Protein AF-V4BTW6-F1 (afdb_monomer)

Organism: Lottia gigantea (NCBI:txid225164)

InterPro domains:
  IPR000884 Thrombospondin type-1 (TSP1) repeat [PF00090] (1-47)
  IPR000884 Thrombospondin type-1 (TSP1) repeat [PS50092] (1-48)
  IPR000884 Thrombospondin type-1 (TSP1) repeat [SM00209] (1-48)
  IPR036383 Thrombospondin type-1 repeat superfamily [G3DSA:2.20.100.10] (1-55)
  IPR036383 Thrombospondin type-1 repeat superfamily [SSF82895] (1-47)
  IPR052065 Complement and asymmetry regulator [PTHR22906] (1-49)

Foldseek 3Di:
DDDWDDFPDQAQWTKIKDKDDFPADDPPHDGDDDIDMDMDIDRDHHDDPPPPPPPPPPPDDDPQPQPQPFDADPNDTDGDGDRDDD

Nearest PDB structures (foldseek):
  7r84-assembly3_C  TM=7.210E-01  e=4.123E-03  Mus musculus
  3vdj-assembly1_A  TM=5.549E-01  e=6.793E-02  Plasmodium falciparum 3D7

pLDDT: mean 73.96, std 17.47, range [45.94, 96.38]

Radius of gyration: 26.69 Å; Cα contacts (8 Å, |Δi|>4): 114; chains: 1; bounding box: 40×25×87 Å

Mean predicted aligned error: 16.19 Å

Structure (mmCIF, N/CA/C/O backbone):
data_AF-V4BTW6-F1
#
_entry.id   AF-V4BTW6-F1
#
loop_
_atom_site.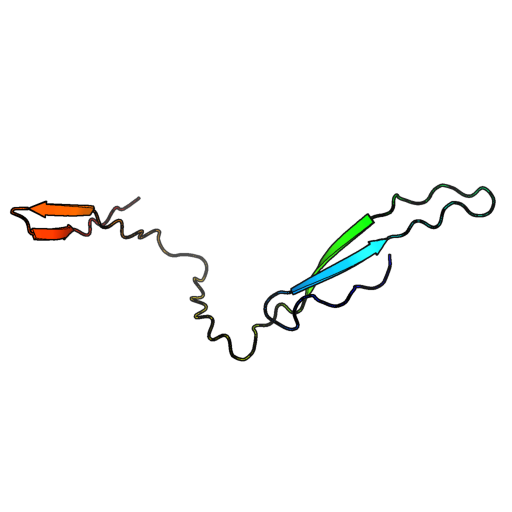group_PDB
_atom_site.id
_atom_site.type_symbol
_atom_site.label_atom_id
_atom_site.label_alt_id
_atom_site.label_comp_id
_atom_site.label_asym_id
_atom_site.label_entity_id
_atom_site.label_seq_id
_atom_site.pdbx_PDB_ins_code
_atom_site.Cartn_x
_atom_site.Cartn_y
_atom_site.Cartn_z
_atom_site.occupancy
_atom_site.B_iso_or_equiv
_atom_site.auth_seq_id
_atom_site.auth_comp_id
_atom_site.auth_asym_id
_atom_site.auth_atom_id
_atom_site.pdbx_PDB_model_num
ATOM 1 N N . TRP A 1 1 ? 6.745 1.696 -15.479 1.00 84.62 1 TRP A N 1
ATOM 2 C CA . TRP A 1 1 ? 6.023 1.284 -14.261 1.00 84.62 1 TRP A CA 1
ATOM 3 C C . TRP A 1 1 ? 4.801 0.507 -14.700 1.00 84.62 1 TRP A C 1
ATOM 5 O O . TRP A 1 1 ? 4.171 0.935 -15.657 1.00 84.62 1 TRP A O 1
ATOM 15 N N . SER A 1 2 ? 4.516 -0.620 -14.058 1.00 87.88 2 SER A N 1
ATOM 16 C CA . SER A 1 2 ? 3.250 -1.335 -14.160 1.00 87.88 2 SER A CA 1
ATOM 17 C C . SER A 1 2 ? 2.155 -0.564 -13.426 1.00 87.88 2 SER A C 1
ATOM 19 O O . SER A 1 2 ? 2.436 0.351 -12.638 1.00 87.88 2 SER A O 1
ATOM 21 N N . ASP A 1 3 ? 0.909 -0.929 -13.707 1.00 93.12 3 ASP A N 1
ATOM 22 C CA . ASP A 1 3 ? -0.232 -0.434 -12.951 1.00 93.12 3 ASP A CA 1
ATOM 23 C C . ASP A 1 3 ? -0.125 -0.831 -11.476 1.00 93.12 3 ASP A C 1
ATOM 25 O O . ASP A 1 3 ? 0.557 -1.792 -11.102 1.00 93.12 3 ASP A O 1
ATOM 29 N N . TRP A 1 4 ? -0.800 -0.067 -10.620 1.00 93.88 4 TRP A N 1
ATOM 30 C CA . TRP A 1 4 ? -0.904 -0.422 -9.212 1.00 93.88 4 TRP A CA 1
ATOM 31 C C . TRP A 1 4 ? -1.570 -1.786 -9.062 1.00 93.88 4 TRP A C 1
ATOM 33 O O . TRP A 1 4 ? -2.646 -2.029 -9.607 1.00 93.88 4 TRP A O 1
ATOM 43 N N . GLY A 1 5 ? -0.920 -2.668 -8.303 1.00 93.12 5 GLY A N 1
ATOM 44 C CA . GLY A 1 5 ? -1.507 -3.940 -7.918 1.00 93.12 5 GLY A CA 1
ATOM 45 C C . GLY A 1 5 ? -2.755 -3.749 -7.059 1.00 93.12 5 GLY A C 1
ATOM 46 O O . GLY A 1 5 ? -3.057 -2.660 -6.570 1.00 93.12 5 GLY A O 1
ATOM 47 N N . THR A 1 6 ? -3.478 -4.840 -6.832 1.00 93.94 6 THR A N 1
ATOM 48 C CA . THR A 1 6 ? -4.634 -4.841 -5.933 1.00 93.94 6 THR A CA 1
ATOM 49 C C . THR A 1 6 ? -4.239 -4.373 -4.536 1.00 93.94 6 THR A C 1
ATOM 51 O O . THR A 1 6 ? -3.244 -4.838 -3.975 1.00 93.94 6 THR A O 1
ATOM 54 N N . CYS A 1 7 ? -5.044 -3.481 -3.960 1.00 95.44 7 CYS A N 1
ATOM 55 C CA . CYS A 1 7 ? -4.866 -3.057 -2.578 1.00 95.44 7 CYS A CA 1
ATOM 56 C C . CYS A 1 7 ? -5.000 -4.255 -1.631 1.00 95.44 7 CYS A C 1
ATOM 58 O O . CYS A 1 7 ? -5.932 -5.047 -1.767 1.00 95.44 7 CYS A O 1
ATOM 60 N N . SER A 1 8 ? -4.094 -4.368 -0.657 1.00 94.38 8 SER A N 1
ATOM 61 C CA . SER A 1 8 ? -4.106 -5.465 0.318 1.00 94.38 8 SER A CA 1
ATOM 62 C C . SER A 1 8 ? -5.372 -5.505 1.175 1.00 94.38 8 SER A C 1
ATOM 64 O O . SER A 1 8 ? -5.785 -6.577 1.610 1.00 94.38 8 SER A O 1
ATOM 66 N N . LEU A 1 9 ? -5.986 -4.343 1.412 1.00 90.75 9 LEU A N 1
ATOM 67 C CA . LEU A 1 9 ? -7.206 -4.198 2.195 1.00 90.75 9 LEU A CA 1
ATOM 68 C C . LEU A 1 9 ? -8.245 -3.415 1.406 1.00 90.75 9 LEU A C 1
ATOM 70 O O . LEU A 1 9 ? -7.919 -2.462 0.704 1.00 90.75 9 LEU A O 1
ATOM 74 N N . THR A 1 10 ? -9.515 -3.764 1.571 1.00 91.94 10 THR A N 1
ATOM 75 C CA . THR A 1 10 ? -10.633 -3.007 0.995 1.00 91.94 10 THR A CA 1
ATOM 76 C C . THR A 1 10 ? -11.006 -1.783 1.828 1.00 91.94 10 THR A C 1
ATOM 78 O O . THR A 1 10 ? -11.688 -0.911 1.311 1.00 91.94 10 THR A O 1
ATOM 81 N N . CYS A 1 11 ? -10.558 -1.705 3.084 1.00 89.44 11 CYS A N 1
ATOM 82 C CA . CYS A 1 11 ? -10.768 -0.604 4.025 1.00 89.44 11 CYS A CA 1
ATOM 83 C C . CYS A 1 11 ? -9.693 -0.657 5.128 1.00 89.44 11 CYS A C 1
ATOM 85 O O . CYS A 1 11 ? -9.050 -1.686 5.321 1.00 89.44 11 CYS A O 1
ATOM 87 N N . GLY A 1 12 ? -9.506 0.424 5.882 1.00 88.38 12 GLY A N 1
ATOM 88 C CA . GLY A 1 12 ? -8.621 0.436 7.048 1.00 88.38 12 GLY A CA 1
ATOM 89 C C . GLY A 1 12 ? -7.133 0.575 6.720 1.00 88.38 12 GLY A C 1
ATOM 90 O O . GLY A 1 12 ? -6.313 -0.019 7.411 1.00 88.38 12 GLY A O 1
ATOM 91 N N . ASN A 1 13 ? -6.787 1.385 5.713 1.00 92.06 13 ASN A N 1
ATOM 92 C CA . ASN A 1 13 ? -5.406 1.721 5.341 1.00 92.06 13 ASN A CA 1
ATOM 93 C C . ASN A 1 13 ? -4.600 0.510 4.837 1.00 92.06 13 ASN A C 1
ATOM 95 O O . ASN A 1 13 ? -3.642 0.061 5.466 1.00 92.06 13 ASN A O 1
ATOM 99 N N . GLY A 1 14 ? -5.006 -0.006 3.678 1.00 93.25 14 GLY A N 1
ATOM 100 C CA . GLY A 1 14 ? -4.256 -1.015 2.936 1.00 93.25 14 GLY A CA 1
ATOM 101 C C . GLY A 1 14 ? -3.038 -0.447 2.212 1.00 93.25 14 GLY A C 1
ATOM 102 O O . GLY A 1 14 ? -2.797 0.760 2.184 1.00 93.25 14 GLY A O 1
ATOM 103 N N . THR A 1 15 ? -2.292 -1.341 1.571 1.00 96.06 15 THR A N 1
ATOM 104 C CA . THR A 1 15 ? -1.094 -1.014 0.795 1.00 96.06 15 THR A CA 1
ATOM 105 C C . THR A 1 15 ? -1.186 -1.676 -0.570 1.00 96.06 15 THR A C 1
ATOM 107 O O . THR A 1 15 ? -1.582 -2.836 -0.680 1.00 96.06 15 THR A O 1
ATOM 110 N N . GLN A 1 16 ? -0.809 -0.944 -1.611 1.00 96.38 16 GLN A N 1
ATOM 111 C CA . GLN A 1 16 ? -0.672 -1.459 -2.969 1.00 96.38 16 GLN A CA 1
ATOM 112 C C . GLN A 1 16 ? 0.752 -1.239 -3.459 1.00 96.38 16 GLN A C 1
ATOM 114 O O . GLN A 1 16 ? 1.426 -0.290 -3.054 1.00 96.38 16 GLN A O 1
ATOM 119 N N . VAL A 1 17 ? 1.204 -2.136 -4.328 1.00 95.19 17 VAL A N 1
ATOM 120 C CA . VAL A 1 17 ? 2.567 -2.143 -4.856 1.00 95.19 17 VAL A CA 1
ATOM 121 C C . VAL A 1 17 ? 2.502 -2.099 -6.374 1.00 95.19 17 VAL A C 1
ATOM 123 O O . VAL A 1 17 ? 1.666 -2.771 -6.977 1.00 95.19 17 VAL A O 1
ATOM 126 N N . ARG A 1 18 ? 3.388 -1.319 -6.988 1.00 95.00 18 ARG A N 1
ATOM 127 C CA . ARG A 1 18 ? 3.664 -1.369 -8.426 1.00 95.00 18 ARG A CA 1
ATOM 128 C C . ARG A 1 18 ? 5.141 -1.612 -8.665 1.00 95.00 18 ARG A C 1
ATOM 130 O O . ARG A 1 18 ? 5.986 -1.287 -7.830 1.00 95.00 18 ARG A O 1
ATOM 137 N N . THR A 1 19 ? 5.461 -2.162 -9.823 1.00 92.06 19 THR A N 1
ATOM 138 C CA . THR A 1 19 ? 6.834 -2.491 -10.204 1.00 92.06 19 THR A CA 1
ATOM 139 C C . THR A 1 19 ? 7.243 -1.726 -11.451 1.00 92.06 19 THR A C 1
ATOM 141 O O . THR A 1 19 ? 6.447 -1.426 -12.332 1.00 92.06 19 THR A O 1
ATOM 144 N N . ARG A 1 20 ? 8.511 -1.363 -11.559 1.00 90.12 20 ARG A N 1
ATOM 145 C CA . ARG A 1 20 ? 9.118 -0.890 -12.796 1.00 90.12 20 ARG A CA 1
ATOM 146 C C . ARG A 1 20 ? 10.005 -2.003 -13.295 1.00 90.12 20 ARG A C 1
ATOM 148 O O . ARG A 1 20 ? 11.002 -2.308 -12.651 1.00 90.12 20 ARG A O 1
ATOM 155 N N . THR A 1 21 ? 9.650 -2.584 -14.427 1.00 85.38 21 THR A N 1
ATOM 156 C CA . THR A 1 21 ? 10.570 -3.409 -15.200 1.00 85.38 21 THR A CA 1
ATOM 157 C C . THR A 1 21 ? 11.333 -2.514 -16.170 1.00 85.38 21 THR A C 1
ATOM 159 O O . THR A 1 21 ? 10.800 -1.524 -16.676 1.00 85.38 21 THR A O 1
ATOM 162 N N . CYS A 1 22 ? 12.610 -2.830 -16.352 1.00 83.69 22 CYS A N 1
ATOM 163 C CA . CYS A 1 22 ? 13.466 -2.248 -17.372 1.00 83.69 22 CYS A CA 1
ATOM 164 C C . CYS A 1 22 ? 13.631 -3.328 -18.433 1.00 83.69 22 CYS A C 1
ATOM 166 O O . CYS A 1 22 ? 14.390 -4.277 -18.242 1.00 83.69 22 CYS A O 1
ATOM 168 N N . ASP A 1 23 ? 12.850 -3.221 -19.505 1.00 78.31 23 ASP A N 1
ATOM 169 C CA . ASP A 1 23 ? 13.096 -4.009 -20.704 1.00 78.31 23 ASP A CA 1
ATOM 170 C C . ASP A 1 23 ? 14.240 -3.321 -21.444 1.00 78.31 23 ASP A C 1
ATOM 172 O O . ASP A 1 23 ? 14.098 -2.201 -21.937 1.00 78.31 23 ASP A O 1
ATOM 176 N N . GLY A 1 24 ? 15.413 -3.953 -21.339 1.00 73.00 24 GLY A N 1
ATOM 177 C CA . GLY A 1 24 ? 16.723 -3.394 -21.657 1.00 73.00 24 GLY A CA 1
ATOM 178 C C . GLY A 1 24 ? 16.896 -2.899 -23.099 1.00 73.00 24 GLY A C 1
ATOM 179 O O . GLY A 1 24 ? 15.980 -2.949 -23.920 1.00 73.00 24 GLY A O 1
ATOM 180 N N . PRO A 1 25 ? 18.093 -2.389 -23.432 1.00 71.69 25 PRO A N 1
ATOM 181 C CA . PRO A 1 25 ? 18.282 -1.572 -24.619 1.00 71.69 25 PRO A CA 1
ATOM 182 C C . PRO A 1 25 ? 18.032 -2.353 -25.908 1.00 71.69 25 PRO A C 1
ATOM 184 O O . PRO A 1 25 ? 18.816 -3.208 -26.320 1.00 71.69 25 PRO A O 1
ATOM 187 N N . HIS A 1 26 ? 16.954 -2.000 -26.598 1.00 80.38 26 HIS A N 1
ATOM 188 C CA . HIS A 1 26 ? 16.694 -2.501 -27.937 1.00 80.38 26 HIS A CA 1
ATOM 189 C C . HIS A 1 26 ? 17.614 -1.798 -28.948 1.00 80.38 26 HIS A C 1
ATOM 191 O O . HIS A 1 26 ? 17.805 -0.583 -28.890 1.00 80.38 26 HIS A O 1
ATOM 197 N N . PHE A 1 27 ? 18.192 -2.569 -29.876 1.00 84.81 27 PHE A N 1
ATOM 198 C CA . PHE A 1 27 ? 19.004 -2.078 -31.004 1.00 84.81 27 PHE A CA 1
ATOM 199 C C . PHE A 1 27 ? 20.206 -1.188 -30.626 1.00 84.81 27 PHE A C 1
ATOM 201 O O . PHE A 1 27 ? 20.525 -0.239 -31.337 1.00 84.81 27 PHE A O 1
ATOM 208 N N . GLY A 1 28 ? 20.889 -1.485 -29.515 1.00 84.69 28 GLY A N 1
ATOM 209 C CA . GLY A 1 28 ? 22.052 -0.699 -29.074 1.00 84.69 28 GLY A CA 1
ATOM 210 C C . GLY A 1 28 ? 21.689 0.629 -28.399 1.00 84.69 28 GLY A C 1
ATOM 211 O O . GLY A 1 28 ? 22.515 1.540 -28.348 1.00 84.69 28 GLY A O 1
ATOM 212 N N . GLY A 1 29 ? 20.455 0.753 -27.896 1.00 79.62 29 GLY A N 1
ATOM 213 C CA . GLY A 1 29 ? 20.023 1.872 -27.059 1.00 79.62 29 GLY A CA 1
ATOM 214 C C . GLY A 1 29 ? 20.769 1.966 -25.718 1.00 79.62 29 GLY A C 1
ATOM 215 O O . GLY A 1 29 ? 21.597 1.126 -25.373 1.00 79.62 29 GLY A O 1
ATOM 216 N N . LYS A 1 30 ? 20.467 3.007 -24.935 1.00 81.00 30 LYS A N 1
ATOM 217 C CA . LYS A 1 30 ? 21.007 3.160 -23.574 1.00 81.00 30 LYS A CA 1
ATOM 218 C C . LYS A 1 30 ? 20.260 2.270 -22.581 1.00 81.00 30 LYS A C 1
ATOM 220 O O . LYS A 1 30 ? 19.057 2.064 -22.732 1.00 81.00 30 LYS A O 1
ATOM 225 N N . GLU A 1 31 ? 20.971 1.787 -21.562 1.00 79.88 31 GLU A N 1
ATOM 226 C CA . GLU A 1 31 ? 20.361 1.082 -20.431 1.00 79.88 31 GLU A CA 1
ATOM 227 C C . GLU A 1 31 ? 19.283 1.953 -19.770 1.00 79.88 31 GLU A C 1
ATOM 229 O O . GLU A 1 31 ? 19.477 3.156 -19.565 1.00 79.88 31 GLU A O 1
ATOM 234 N N . CYS A 1 32 ? 18.131 1.346 -19.474 1.00 82.94 32 CYS A N 1
ATOM 235 C CA . CYS A 1 32 ? 17.083 1.985 -18.690 1.00 82.94 32 CYS A CA 1
ATOM 236 C C . CYS A 1 32 ? 17.431 1.978 -17.200 1.00 82.94 32 CYS A C 1
ATOM 238 O O . CYS A 1 32 ? 18.287 1.221 -16.740 1.00 82.94 32 CYS A O 1
ATOM 240 N N . ASP A 1 33 ? 16.740 2.827 -16.440 1.00 82.25 33 ASP A N 1
ATOM 241 C CA . ASP A 1 33 ? 16.870 2.841 -14.988 1.00 82.25 33 ASP A CA 1
ATOM 242 C C . ASP A 1 33 ? 16.658 1.440 -14.393 1.00 82.25 33 ASP A C 1
ATOM 244 O O . ASP A 1 33 ? 15.804 0.690 -14.881 1.00 82.25 33 ASP A O 1
ATOM 248 N N . PRO A 1 34 ? 17.339 1.107 -13.283 1.00 82.06 34 PRO A N 1
ATOM 249 C CA . PRO A 1 34 ? 17.200 -0.195 -12.657 1.00 82.06 34 PRO A CA 1
ATOM 250 C C . PRO A 1 34 ? 15.736 -0.504 -12.312 1.00 82.06 34 PRO A C 1
ATOM 252 O O . PRO A 1 34 ? 14.959 0.405 -11.962 1.00 82.06 34 PRO A O 1
ATOM 255 N N . PRO A 1 35 ? 15.340 -1.786 -12.388 1.00 85.44 35 PRO A N 1
ATOM 256 C CA . PRO A 1 35 ? 14.015 -2.196 -11.968 1.00 85.44 35 PRO A CA 1
ATOM 257 C C . PRO A 1 35 ? 13.786 -1.818 -10.502 1.00 85.44 35 PRO A C 1
ATOM 259 O O . PRO A 1 35 ? 14.709 -1.802 -9.689 1.00 85.44 35 PRO A O 1
ATOM 262 N N . GLY A 1 36 ? 12.545 -1.479 -10.170 1.00 89.44 36 GLY A N 1
ATOM 263 C CA . GLY A 1 36 ? 12.193 -0.982 -8.843 1.00 89.44 36 GLY A CA 1
ATOM 264 C C . GLY A 1 36 ? 10.791 -1.395 -8.431 1.00 89.44 36 GLY A C 1
ATOM 265 O O . GLY A 1 36 ? 9.963 -1.751 -9.265 1.00 89.44 36 GLY A O 1
ATOM 266 N N . SER A 1 37 ? 10.522 -1.337 -7.135 1.00 92.06 37 SER A N 1
ATOM 267 C CA . SER A 1 37 ? 9.190 -1.529 -6.566 1.00 92.06 37 SER A CA 1
ATOM 268 C C . SER A 1 37 ? 8.810 -0.301 -5.761 1.00 92.06 37 SER A C 1
ATOM 270 O O . SER A 1 37 ? 9.619 0.201 -4.983 1.00 92.06 37 SER A O 1
ATOM 272 N N . GLU A 1 38 ? 7.579 0.154 -5.924 1.00 94.19 38 GLU A N 1
ATOM 273 C CA . GLU A 1 38 ? 7.028 1.284 -5.191 1.00 94.19 38 GLU A CA 1
ATOM 274 C C . GLU A 1 38 ? 5.768 0.833 -4.463 1.00 94.19 38 GLU A C 1
ATO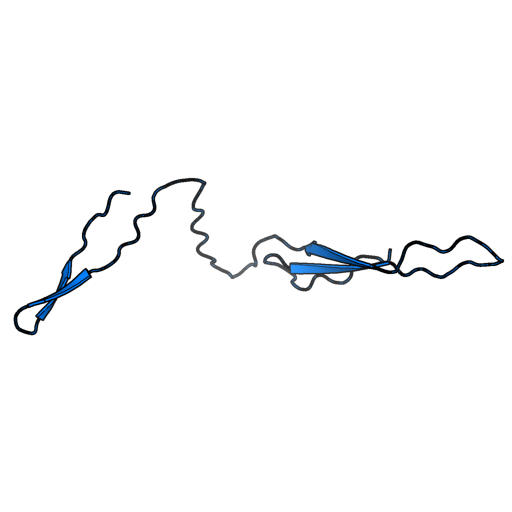M 276 O O . GLU A 1 38 ? 4.931 0.134 -5.036 1.00 94.19 38 GLU A O 1
ATOM 281 N N . SER A 1 39 ? 5.639 1.225 -3.198 1.00 94.81 39 SER A N 1
ATOM 282 C CA . SER A 1 39 ? 4.484 0.923 -2.354 1.00 94.81 39 SER A CA 1
ATOM 283 C C . SER A 1 39 ? 3.791 2.207 -1.922 1.00 94.81 39 SER A C 1
ATOM 285 O O . SER A 1 39 ? 4.461 3.131 -1.459 1.00 94.81 39 SER A O 1
ATOM 287 N N . GLN A 1 40 ? 2.461 2.239 -1.989 1.00 94.44 40 GLN A N 1
ATOM 288 C CA . GLN A 1 40 ? 1.663 3.359 -1.492 1.00 94.44 40 GLN A CA 1
ATOM 289 C C . GLN A 1 40 ? 0.440 2.886 -0.704 1.00 94.44 40 GLN A C 1
ATOM 291 O O . GLN A 1 40 ? -0.061 1.778 -0.916 1.00 94.44 40 GLN A O 1
ATOM 296 N N . ALA A 1 41 ? -0.055 3.746 0.186 1.00 94.62 41 ALA A N 1
ATOM 297 C CA . ALA A 1 41 ? -1.289 3.499 0.918 1.00 94.62 41 ALA A CA 1
ATOM 298 C C . ALA A 1 41 ? -2.511 3.563 -0.017 1.00 94.62 41 ALA A C 1
ATOM 300 O O . ALA A 1 41 ? -2.566 4.362 -0.953 1.00 94.62 41 ALA A O 1
ATOM 301 N N . CYS A 1 42 ? -3.503 2.722 0.250 1.00 94.81 42 CYS A N 1
ATOM 302 C CA . CYS A 1 42 ? -4.771 2.652 -0.468 1.00 94.81 42 CYS A CA 1
ATOM 303 C C . CYS A 1 42 ? -5.903 2.299 0.501 1.00 94.81 42 CYS A C 1
ATOM 305 O O . CYS A 1 42 ? -5.668 1.770 1.584 1.00 94.81 42 CYS A O 1
ATOM 307 N N . ASN A 1 43 ? -7.148 2.617 0.139 1.00 93.06 43 ASN A N 1
ATOM 308 C CA . ASN A 1 43 ? -8.324 2.319 0.966 1.00 93.06 43 ASN A CA 1
ATOM 309 C C . ASN A 1 43 ? -8.177 2.777 2.432 1.00 93.06 43 ASN A C 1
ATOM 311 O O . ASN A 1 43 ? -8.452 2.044 3.379 1.00 93.06 43 ASN A O 1
ATOM 315 N N . THR A 1 44 ? -7.744 4.027 2.610 1.00 90.56 44 THR A N 1
ATOM 316 C CA . THR A 1 44 ? -7.529 4.692 3.909 1.00 90.56 44 THR A CA 1
ATOM 317 C C . THR A 1 44 ? -8.822 4.965 4.682 1.00 90.56 44 THR A C 1
ATOM 319 O O . THR A 1 44 ? -8.780 5.385 5.836 1.00 90.56 44 THR A O 1
ATOM 322 N N . HIS A 1 45 ? -9.980 4.730 4.063 1.00 88.50 45 HIS A N 1
ATOM 323 C CA . HIS A 1 45 ? -11.273 4.908 4.702 1.00 88.50 45 HIS A CA 1
ATOM 324 C C . HIS A 1 45 ? -11.497 3.842 5.793 1.00 88.50 45 HIS A C 1
ATOM 326 O O . HIS A 1 45 ? -11.085 2.693 5.620 1.00 88.50 45 HIS A O 1
ATOM 332 N N . PRO A 1 46 ? -12.154 4.184 6.915 1.00 85.88 46 PRO A N 1
ATOM 333 C CA . PRO A 1 46 ? -12.444 3.227 7.980 1.00 85.88 46 PRO A CA 1
ATOM 334 C C . PRO A 1 46 ? -13.311 2.055 7.505 1.00 85.88 46 PRO A C 1
ATOM 336 O O . PRO A 1 46 ? -14.190 2.224 6.658 1.00 85.88 46 PRO A O 1
ATOM 339 N N . CYS A 1 47 ? -13.109 0.876 8.093 1.00 88.38 47 CYS A N 1
ATOM 340 C CA . CYS A 1 47 ? -13.938 -0.288 7.801 1.00 88.38 47 CYS A CA 1
ATOM 341 C C . CYS A 1 47 ? -15.332 -0.183 8.445 1.00 88.38 47 CYS A C 1
ATOM 343 O O . CYS A 1 47 ? -15.446 0.154 9.631 1.00 88.38 47 CYS A O 1
ATOM 345 N N . PRO A 1 48 ? -16.408 -0.537 7.719 1.00 84.88 48 PRO A N 1
ATOM 346 C CA . PRO A 1 48 ? -17.737 -0.642 8.305 1.00 84.88 48 PRO A CA 1
ATOM 347 C C . PRO A 1 48 ? -17.761 -1.833 9.275 1.00 84.88 48 PRO A C 1
ATOM 349 O O . PRO A 1 48 ? -17.593 -2.978 8.873 1.00 84.88 48 PRO A O 1
ATOM 352 N N . GLY A 1 49 ? -17.930 -1.569 10.571 1.00 75.56 49 GLY A N 1
ATOM 353 C CA . GLY A 1 49 ? -18.010 -2.607 11.611 1.00 75.56 49 GLY A CA 1
ATOM 354 C C . GLY A 1 49 ? -16.844 -2.608 12.592 1.00 75.56 49 GLY A C 1
ATOM 355 O O . GLY A 1 49 ? -16.990 -3.084 13.718 1.00 75.56 49 GLY A O 1
ATOM 356 N N . THR A 1 50 ? -15.733 -1.955 12.255 1.00 57.50 50 THR A N 1
ATOM 357 C CA . THR A 1 50 ? -14.773 -1.584 13.282 1.00 57.50 50 THR A CA 1
ATOM 358 C C . THR A 1 50 ? -15.325 -0.360 13.996 1.00 57.50 50 THR A C 1
ATOM 360 O O . THR A 1 50 ? -15.129 0.775 13.561 1.00 57.50 50 THR A O 1
ATOM 363 N N . ARG A 1 51 ? -15.988 -0.570 15.140 1.00 58.31 51 ARG A N 1
ATOM 364 C CA . ARG A 1 51 ? -15.985 0.438 16.206 1.00 58.31 51 ARG A CA 1
ATOM 365 C C . ARG A 1 51 ? -14.549 0.559 16.714 1.00 58.31 51 ARG A C 1
ATOM 367 O O . ARG A 1 51 ? -14.254 0.228 17.858 1.00 58.31 51 ARG A O 1
ATOM 374 N N . HIS A 1 52 ? -13.632 1.008 15.860 1.00 54.72 52 HIS A N 1
ATOM 375 C CA . HIS A 1 52 ? -12.438 1.643 16.354 1.00 54.72 52 HIS A CA 1
ATOM 376 C C . HIS A 1 52 ? -12.982 2.809 17.155 1.00 54.72 52 HIS A C 1
ATOM 378 O O . HIS A 1 52 ? -13.529 3.767 16.608 1.00 54.72 52 HIS A O 1
ATOM 384 N N . ARG A 1 53 ? -12.907 2.679 18.477 1.00 55.34 53 ARG A N 1
ATOM 385 C CA . ARG A 1 53 ? -12.891 3.814 19.377 1.00 55.34 53 ARG A CA 1
ATOM 386 C C . ARG A 1 53 ? -11.637 4.589 18.980 1.00 55.34 53 ARG A C 1
ATOM 388 O O . ARG A 1 53 ? -10.601 4.471 19.620 1.00 55.34 53 ARG A O 1
ATOM 395 N N . PHE A 1 54 ? -11.716 5.299 17.855 1.00 47.50 54 PHE A N 1
ATOM 396 C CA . PHE A 1 54 ? -10.862 6.416 17.543 1.00 47.50 54 PHE A CA 1
ATOM 397 C C . PHE A 1 54 ? -11.160 7.380 18.679 1.00 47.50 54 PHE A C 1
ATOM 399 O O . PHE A 1 54 ? -12.068 8.202 18.607 1.00 47.50 54 PHE A O 1
ATOM 406 N N . ILE A 1 55 ? -10.428 7.232 19.782 1.00 54.44 55 ILE A N 1
ATOM 407 C CA . ILE A 1 55 ? -10.074 8.402 20.552 1.00 54.44 55 ILE A CA 1
ATOM 408 C C . ILE A 1 55 ? -9.229 9.178 19.551 1.00 54.44 55 ILE A C 1
ATOM 410 O O . ILE A 1 55 ? -8.036 8.937 19.394 1.00 54.44 55 ILE A O 1
ATOM 414 N N . SER A 1 56 ? -9.895 10.013 18.754 1.00 47.12 56 SER A N 1
ATOM 415 C CA . SER A 1 56 ? -9.272 11.181 18.182 1.00 47.12 56 SER A CA 1
ATOM 416 C C . SER A 1 56 ? -8.673 11.881 19.389 1.00 47.12 56 SER A C 1
ATOM 418 O O . SER A 1 56 ? -9.402 12.516 20.143 1.00 47.12 56 SER A O 1
ATOM 420 N N . PHE A 1 57 ? -7.396 11.653 19.668 1.00 45.94 57 PHE A N 1
ATOM 421 C CA . PHE A 1 57 ? -6.627 12.631 20.400 1.00 45.94 57 PHE A CA 1
ATOM 422 C C . PHE A 1 57 ? -6.350 13.684 19.338 1.00 45.94 57 PHE A C 1
ATOM 424 O O . PHE A 1 57 ? -5.471 13.461 18.498 1.00 45.94 57 PHE A O 1
ATOM 431 N N . PRO A 1 58 ? -7.154 14.768 19.272 1.00 47.56 58 PRO A N 1
ATOM 432 C CA . PRO A 1 58 ? -6.685 15.893 18.503 1.00 47.56 58 PRO A CA 1
ATOM 433 C C . PRO A 1 58 ? -5.375 16.266 19.192 1.00 47.56 58 PRO A C 1
ATOM 435 O O . PRO A 1 58 ? -5.315 16.325 20.417 1.00 47.56 58 PRO A O 1
ATOM 438 N N . SER A 1 59 ? -4.299 16.349 18.421 1.00 60.06 59 SER A N 1
ATOM 439 C CA . SER A 1 59 ? -3.205 17.284 18.676 1.00 60.06 59 SER A CA 1
ATOM 440 C C . SER A 1 59 ? -3.324 18.016 20.030 1.00 60.06 59 SER A C 1
ATOM 442 O O . SER A 1 59 ? -4.065 18.992 20.108 1.00 60.06 59 SER A O 1
ATOM 444 N N . TYR A 1 60 ? -2.594 17.527 21.046 1.00 51.47 60 TYR A N 1
ATOM 445 C CA . TYR A 1 60 ? -2.527 17.984 22.450 1.00 51.47 60 TYR A CA 1
ATOM 446 C C . TYR A 1 60 ? -3.593 17.455 23.433 1.00 51.47 60 TYR A C 1
ATOM 448 O O . TYR A 1 60 ? -4.763 17.802 23.348 1.00 51.47 60 TYR A O 1
ATOM 456 N N . ILE A 1 61 ? -3.145 16.733 24.475 1.00 50.84 61 ILE A N 1
ATOM 457 C CA . ILE A 1 61 ? -3.180 17.176 25.892 1.00 50.84 61 ILE A CA 1
ATOM 458 C C . ILE A 1 61 ? -2.672 16.027 26.787 1.00 50.84 61 ILE A C 1
ATOM 460 O O . ILE A 1 61 ? -3.334 15.016 26.988 1.00 50.84 61 ILE A O 1
ATOM 464 N N . PHE A 1 62 ? -1.466 16.256 27.310 1.00 47.38 62 PHE A N 1
ATOM 465 C CA . PHE A 1 62 ? -0.877 15.717 28.533 1.00 47.38 62 PHE A CA 1
ATOM 466 C C . PHE A 1 62 ? -0.639 14.205 28.646 1.00 47.38 62 PHE A C 1
ATOM 468 O O . PHE A 1 62 ? -1.525 13.385 28.872 1.00 47.38 62 PHE A O 1
ATOM 475 N N . THR A 1 63 ? 0.650 13.885 28.635 1.00 52.44 63 THR A N 1
ATOM 476 C CA . THR A 1 63 ? 1.309 12.765 29.309 1.00 52.44 63 THR A CA 1
ATOM 477 C C . THR A 1 63 ? 0.909 12.660 30.791 1.00 52.44 63 THR A C 1
ATOM 479 O O . THR A 1 63 ? 1.723 12.879 31.678 1.00 52.44 63 THR A O 1
ATOM 482 N N . TYR A 1 64 ? -0.335 12.293 31.093 1.00 54.56 64 TYR A N 1
ATOM 483 C CA . TYR A 1 64 ? -0.707 11.731 32.390 1.00 54.56 64 TYR A CA 1
ATOM 484 C C . TYR A 1 64 ? -0.594 10.218 32.284 1.00 54.56 64 TYR A C 1
ATOM 486 O O . TYR A 1 64 ? -1.589 9.495 32.210 1.00 54.56 64 TYR A O 1
ATOM 494 N N . ILE A 1 65 ? 0.640 9.721 32.224 1.00 54.91 65 ILE A N 1
ATOM 495 C CA . ILE A 1 65 ? 0.854 8.301 32.467 1.00 54.91 65 ILE A CA 1
ATOM 496 C C . ILE A 1 65 ? 0.574 8.105 33.958 1.00 54.91 65 ILE A C 1
ATOM 498 O O . ILE A 1 65 ? 1.389 8.459 34.805 1.00 54.91 65 ILE A O 1
ATOM 502 N N . LEU A 1 66 ? -0.612 7.579 34.275 1.00 55.78 66 LEU A N 1
ATOM 503 C CA . LEU A 1 66 ? -0.891 6.940 35.556 1.00 55.78 66 LEU A CA 1
ATOM 504 C C . LEU A 1 66 ? 0.133 5.814 35.706 1.00 55.78 6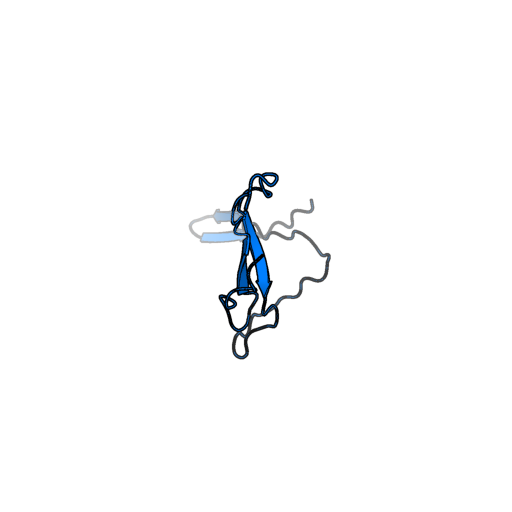6 LEU A C 1
ATOM 506 O O . LEU A 1 66 ? -0.071 4.716 35.198 1.00 55.78 66 LEU A O 1
ATOM 510 N N . PHE A 1 67 ? 1.260 6.096 36.352 1.00 52.66 67 PHE A N 1
ATOM 511 C CA . PHE A 1 67 ? 2.135 5.062 36.881 1.00 52.66 67 PHE A CA 1
ATOM 512 C C . PHE A 1 67 ? 1.596 4.721 38.272 1.00 52.66 67 PHE A C 1
ATOM 514 O O . PHE A 1 67 ? 1.856 5.471 39.217 1.00 52.66 67 PHE A O 1
ATOM 521 N N . PRO A 1 68 ? 0.788 3.653 38.433 1.00 56.38 68 PRO A N 1
ATOM 522 C CA . PRO A 1 68 ? 0.384 3.222 39.759 1.00 56.38 68 PRO A CA 1
ATOM 523 C C . PRO A 1 68 ? 1.640 2.755 40.497 1.00 56.38 68 PRO A C 1
ATOM 525 O O . PRO A 1 68 ? 2.202 1.706 4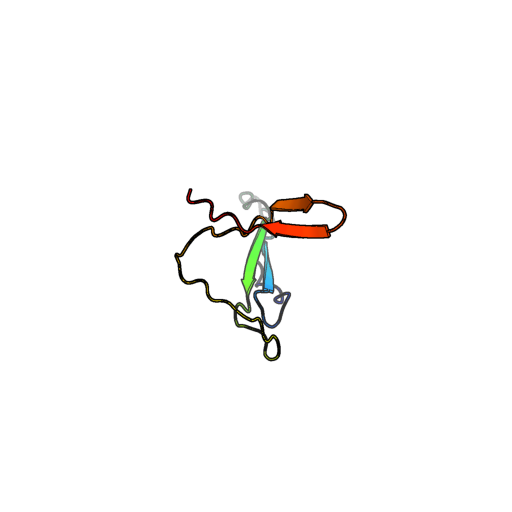0.185 1.00 56.38 68 PRO A O 1
ATOM 528 N N . LEU A 1 69 ? 2.094 3.526 41.484 1.00 57.84 69 LEU A N 1
ATOM 529 C CA . LEU A 1 69 ? 3.043 3.010 42.461 1.00 57.84 69 LEU A CA 1
ATOM 530 C C . LEU A 1 69 ? 2.248 2.089 43.387 1.00 57.84 69 LEU A C 1
ATOM 532 O O . LEU A 1 69 ? 1.438 2.536 44.203 1.00 57.84 69 LEU A O 1
ATOM 536 N N . ILE A 1 70 ? 2.430 0.783 43.196 1.00 67.31 70 ILE A N 1
ATOM 537 C CA . ILE A 1 70 ? 1.857 -0.239 44.069 1.00 67.31 70 ILE A CA 1
ATOM 538 C C . ILE A 1 70 ? 2.635 -0.179 45.381 1.00 67.31 70 ILE A C 1
ATOM 540 O O . ILE A 1 70 ? 3.830 -0.470 45.407 1.00 67.31 70 ILE A O 1
ATOM 544 N N . CYS A 1 71 ? 1.967 0.207 46.465 1.00 53.91 71 CYS A N 1
ATOM 545 C CA . CYS A 1 71 ? 2.569 0.238 47.790 1.00 53.91 71 CYS A CA 1
ATOM 546 C C . CYS A 1 71 ? 1.840 -0.759 48.694 1.00 53.91 71 CYS A C 1
ATOM 548 O O . CYS A 1 71 ? 0.615 -0.710 48.832 1.00 53.91 71 CYS A O 1
ATOM 550 N N . THR A 1 72 ? 2.581 -1.683 49.302 1.00 62.88 72 THR A N 1
ATOM 551 C CA . THR A 1 72 ? 2.016 -2.731 50.162 1.00 62.88 72 THR A CA 1
ATOM 552 C C . THR A 1 72 ? 2.274 -2.373 51.620 1.00 62.88 72 THR A C 1
ATOM 554 O O . THR A 1 72 ? 3.428 -2.274 52.035 1.00 62.88 72 THR A O 1
ATOM 557 N N . ARG A 1 73 ? 1.218 -2.191 52.424 1.00 53.94 73 ARG A N 1
ATOM 558 C CA . ARG A 1 73 ? 1.335 -1.937 53.872 1.00 53.94 73 ARG A CA 1
ATOM 559 C C . ARG A 1 73 ? 0.486 -2.945 54.641 1.00 53.94 73 ARG A C 1
ATOM 561 O O . ARG A 1 73 ? -0.702 -3.077 54.371 1.00 53.94 73 ARG A O 1
ATOM 568 N N . ASN A 1 74 ? 1.088 -3.651 55.603 1.00 50.91 74 ASN A N 1
ATOM 569 C CA . ASN A 1 74 ? 0.420 -4.668 56.434 1.00 50.91 74 ASN A CA 1
ATOM 570 C C . ASN A 1 74 ? -0.365 -5.719 55.622 1.00 50.91 74 ASN A C 1
ATOM 572 O O . ASN A 1 74 ? -1.508 -6.028 55.944 1.00 50.91 74 ASN A O 1
ATOM 576 N N . GLY A 1 75 ? 0.223 -6.225 54.532 1.00 63.41 75 GLY A N 1
ATOM 577 C CA . GLY A 1 75 ? -0.401 -7.254 53.689 1.00 63.41 75 GLY A CA 1
ATOM 578 C C . GLY A 1 75 ? -1.521 -6.761 52.766 1.00 63.41 75 GLY A C 1
ATOM 579 O O . GLY A 1 75 ? -2.025 -7.546 51.972 1.00 63.41 75 GLY A O 1
ATOM 580 N N . ASN A 1 76 ? -1.870 -5.472 52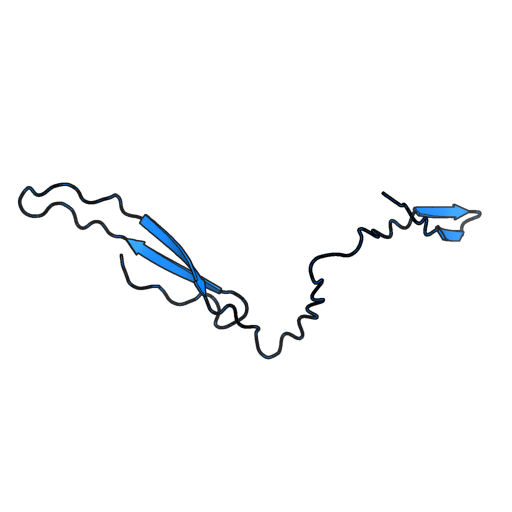.809 1.00 51.00 76 ASN A N 1
ATOM 581 C CA . ASN A 1 76 ? -2.837 -4.863 51.901 1.00 51.00 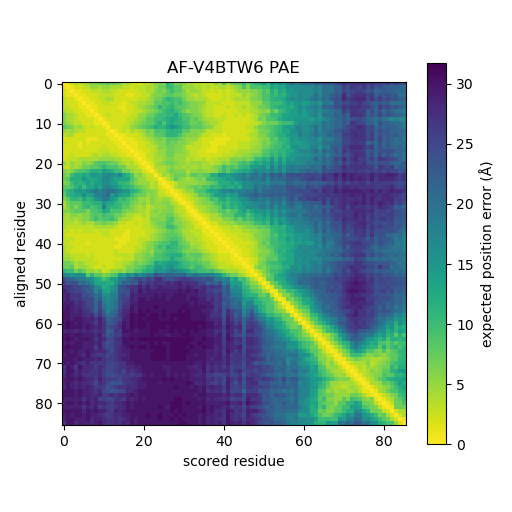76 ASN A CA 1
ATOM 582 C C . ASN A 1 76 ? -2.111 -4.069 50.807 1.00 51.00 76 ASN A C 1
ATOM 584 O O 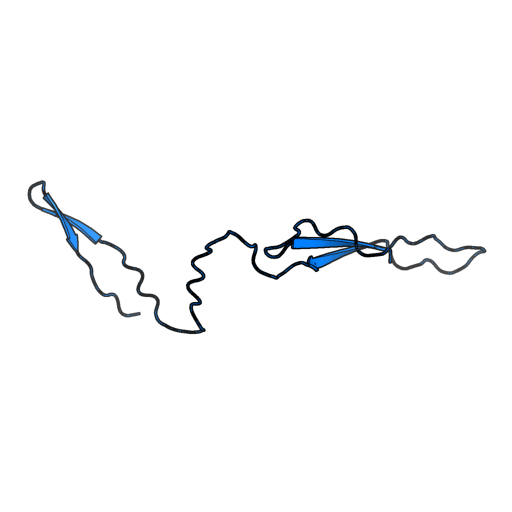. ASN A 1 76 ? -1.219 -3.264 51.091 1.00 51.00 76 ASN A O 1
ATOM 588 N N . THR A 1 77 ? -2.486 -4.308 49.552 1.00 65.88 77 THR A N 1
ATOM 589 C CA . THR A 1 77 ? -1.985 -3.581 48.379 1.00 65.88 77 THR A CA 1
ATOM 590 C C . THR A 1 77 ? -2.815 -2.328 48.141 1.00 65.88 77 THR A C 1
ATOM 592 O O . THR A 1 77 ? -4.021 -2.418 47.915 1.00 65.88 77 THR A O 1
ATOM 595 N N . TYR A 1 78 ? -2.164 -1.169 48.144 1.00 60.75 78 TYR A N 1
ATOM 596 C CA . TYR A 1 78 ? -2.788 0.117 47.856 1.00 60.75 78 TYR A CA 1
ATOM 597 C C . TYR A 1 78 ? -2.222 0.677 46.550 1.00 60.75 78 TYR A C 1
ATOM 599 O O . TYR A 1 78 ? -1.008 0.680 46.334 1.00 60.75 78 TYR A O 1
ATOM 607 N N . ILE A 1 79 ? -3.106 1.163 45.679 1.00 66.12 79 ILE A N 1
ATOM 608 C CA . ILE A 1 79 ? -2.721 1.897 44.472 1.00 66.12 79 ILE A CA 1
ATOM 609 C C . ILE A 1 79 ? -2.642 3.372 44.861 1.00 66.12 79 ILE A C 1
ATOM 611 O O . ILE A 1 79 ? -3.672 3.998 45.111 1.00 66.12 79 ILE A O 1
ATOM 615 N N . VAL A 1 80 ? -1.431 3.924 44.952 1.00 59.72 80 VAL A N 1
ATOM 616 C CA . VAL A 1 80 ? -1.240 5.355 45.216 1.00 59.72 80 VAL A CA 1
ATOM 617 C C . VAL A 1 80 ? -0.991 6.051 43.883 1.00 59.72 80 VAL A C 1
ATOM 619 O O . VAL A 1 80 ? 0.043 5.852 43.246 1.00 59.72 80 VAL A O 1
ATOM 622 N N . CYS A 1 81 ? -1.955 6.857 43.442 1.00 55.66 81 CYS A N 1
ATOM 623 C CA . CYS A 1 81 ? -1.816 7.671 42.238 1.00 55.66 81 CYS A CA 1
ATOM 624 C C . CYS A 1 81 ? -1.066 8.960 42.594 1.00 55.66 81 CYS A C 1
ATOM 626 O O . CYS A 1 81 ? -1.658 9.890 43.141 1.00 55.66 81 CYS A O 1
ATOM 628 N N . LEU A 1 82 ? 0.235 9.018 42.306 1.00 53.84 82 LEU A N 1
ATOM 629 C CA . LEU A 1 82 ? 0.980 10.275 42.349 1.00 53.84 82 LEU A CA 1
ATOM 630 C C . LEU A 1 82 ? 0.836 10.982 40.999 1.00 53.84 82 LEU A 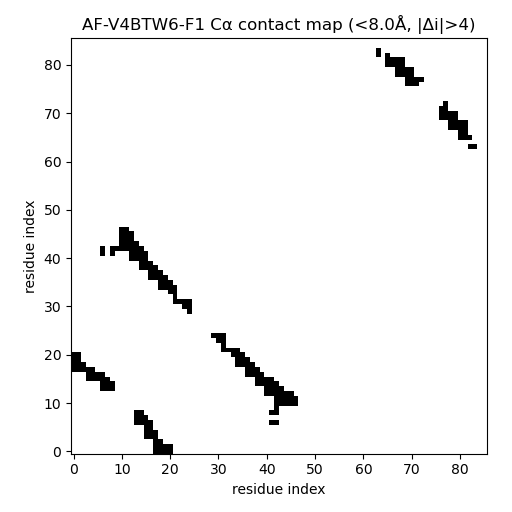C 1
ATOM 632 O O . LEU A 1 82 ? 1.147 10.418 39.952 1.00 53.84 82 LEU A O 1
ATOM 636 N N . TRP A 1 83 ? 0.359 12.223 41.030 1.00 52.66 83 TRP A N 1
ATOM 637 C CA . TRP A 1 83 ? 0.321 13.095 39.862 1.00 52.66 83 TRP A CA 1
ATOM 638 C C . TRP A 1 83 ? 1.737 13.629 39.616 1.00 52.66 83 TRP A C 1
ATOM 640 O O . TRP A 1 83 ? 2.147 14.596 40.254 1.00 52.66 83 TRP A O 1
ATOM 650 N N . TYR A 1 84 ? 2.511 12.989 38.737 1.00 51.31 84 TYR A N 1
ATOM 651 C CA . TYR A 1 84 ? 3.786 13.552 38.287 1.00 51.31 84 TYR A CA 1
ATOM 652 C C . TYR A 1 84 ? 3.517 14.602 37.206 1.00 51.31 84 TYR A C 1
ATOM 654 O O . TY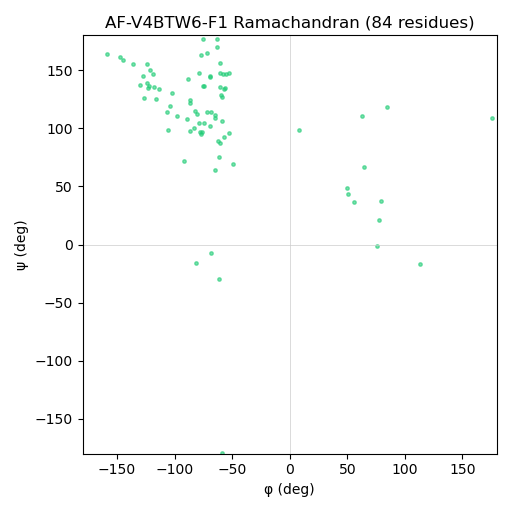R A 1 84 ? 3.044 14.280 36.118 1.00 51.31 84 TYR A O 1
ATOM 662 N N . ILE A 1 85 ? 3.794 15.865 37.532 1.00 51.53 85 ILE A N 1
ATOM 663 C CA . ILE A 1 85 ? 3.906 16.951 36.556 1.00 51.53 85 ILE A CA 1
ATOM 664 C C . ILE A 1 85 ? 5.331 16.856 35.995 1.00 51.53 85 ILE A C 1
ATOM 666 O O . ILE A 1 85 ? 6.283 17.000 36.762 1.00 51.53 85 ILE A O 1
ATOM 670 N N . ILE A 1 86 ? 5.471 16.555 34.702 1.00 53.41 86 ILE A N 1
ATOM 671 C CA . ILE A 1 86 ? 6.706 16.822 33.943 1.00 53.41 86 ILE A CA 1
ATOM 672 C C . ILE A 1 86 ? 6.543 18.190 33.293 1.00 53.41 86 ILE A C 1
ATOM 674 O O . ILE A 1 86 ? 5.452 18.415 32.718 1.00 53.41 86 ILE A O 1
#

Solvent-accessible surface area (backbone atoms only — not comparable to full-atom values): 5640 Å² total; per-residue (Å²): 106,54,72,74,43,76,51,74,28,91,37,58,56,15,46,24,44,26,42,28,79,52,84,61,49,68,94,82,49,71,78,58,69,78,62,47,76,48,75,46,82,32,40,68,50,76,44,93,81,64,81,67,79,72,74,74,70,61,90,80,83,78,87,71,74,82,59,67,47,77,45,74,56,95,91,42,81,41,77,47,80,65,87,73,83,129

Secondary structure (DSSP, 8-state):
-PPPPPPS-SSSSEEEEEEE-----GGG-PPPPPPEEEEEEE--SPPTT---------S--------EEEEEETTEEEEEE-----

Sequence (86 aa):
WSDWGTCSLTCGNGTQVRTRTCDGPHFGGKECDPPGSESQACNTHPCPGTRHRFISFPSYIFTYILFPLICTRNGNTYIVCLWYII